Protein AF-A0A0F3RNL8-F1 (afdb_monomer_lite)

pLDDT: mean 74.41, std 14.74, range [34.47, 93.75]

Structure (mmCIF, N/CA/C/O backbone):
data_AF-A0A0F3RNL8-F1
#
_entry.id   AF-A0A0F3RNL8-F1
#
loop_
_atom_site.group_PDB
_atom_site.id
_atom_site.type_symbol
_atom_site.label_atom_id
_atom_site.label_a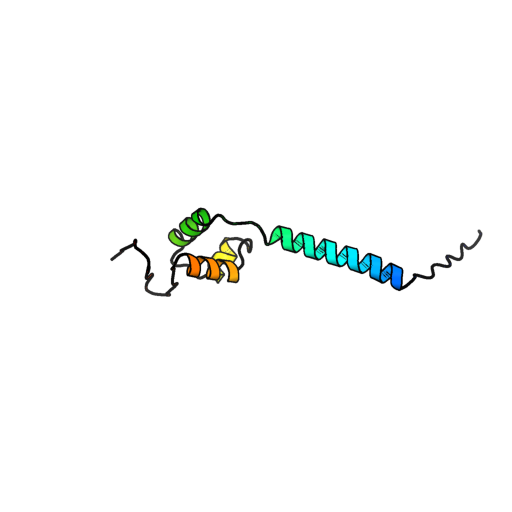lt_id
_atom_site.label_comp_id
_atom_site.label_asym_id
_atom_site.label_entity_id
_atom_site.label_seq_id
_atom_site.pdbx_PDB_ins_code
_atom_site.Cartn_x
_atom_site.Cartn_y
_atom_site.Cartn_z
_atom_site.occupancy
_atom_site.B_iso_or_equiv
_atom_site.auth_seq_id
_atom_site.auth_comp_id
_atom_site.auth_asym_id
_atom_site.auth_atom_id
_atom_site.pdbx_PDB_model_num
ATOM 1 N N . MET A 1 1 ? 41.354 -4.910 -46.308 1.00 55.50 1 MET A N 1
ATOM 2 C CA . MET A 1 1 ? 40.265 -5.063 -45.320 1.00 55.50 1 MET A CA 1
ATOM 3 C C . MET A 1 1 ? 39.049 -4.332 -45.877 1.00 55.50 1 MET A C 1
ATOM 5 O O . MET A 1 1 ? 39.166 -3.131 -46.072 1.00 55.50 1 MET A O 1
ATOM 9 N N . PRO A 1 2 ? 37.969 -5.019 -46.285 1.00 64.62 2 PRO A N 1
ATOM 10 C CA . PRO A 1 2 ? 36.831 -4.353 -46.915 1.00 64.62 2 PRO A CA 1
ATOM 11 C C . PRO A 1 2 ? 35.989 -3.605 -45.871 1.00 64.62 2 PRO A C 1
ATOM 13 O O . PRO A 1 2 ? 35.587 -4.179 -44.861 1.00 64.62 2 PRO A O 1
ATOM 16 N N . GLU A 1 3 ? 35.729 -2.320 -46.116 1.00 64.62 3 GLU A N 1
ATOM 17 C CA . GLU A 1 3 ? 34.849 -1.496 -45.286 1.00 64.62 3 GLU A CA 1
ATOM 18 C C . GLU A 1 3 ? 33.386 -1.909 -45.494 1.00 64.62 3 GLU A C 1
ATOM 20 O O . GLU A 1 3 ? 32.805 -1.715 -46.564 1.00 64.62 3 GLU A O 1
ATOM 25 N N . ILE A 1 4 ? 32.765 -2.476 -44.460 1.00 70.19 4 ILE A N 1
ATOM 26 C CA . ILE A 1 4 ? 31.332 -2.776 -44.458 1.00 70.19 4 ILE A CA 1
ATOM 27 C C . ILE A 1 4 ? 30.582 -1.458 -44.224 1.00 70.19 4 ILE A C 1
ATOM 29 O O . ILE A 1 4 ? 30.437 -1.004 -43.089 1.00 70.19 4 ILE A O 1
ATOM 33 N N . LYS A 1 5 ? 30.082 -0.825 -45.293 1.00 62.59 5 LYS A N 1
ATOM 34 C CA . LYS A 1 5 ? 29.137 0.298 -45.174 1.00 62.59 5 LYS A CA 1
ATOM 35 C C . LYS A 1 5 ? 27.772 -0.227 -44.730 1.00 62.59 5 LYS A C 1
ATOM 37 O O . LYS A 1 5 ? 26.977 -0.715 -45.532 1.00 62.59 5 LYS A O 1
ATOM 42 N N . LEU A 1 6 ? 27.505 -0.126 -43.432 1.00 64.81 6 LEU A N 1
ATOM 43 C CA . LEU A 1 6 ? 26.230 -0.496 -42.827 1.00 64.81 6 LEU A CA 1
ATOM 44 C C . LEU A 1 6 ? 25.165 0.559 -43.177 1.00 64.81 6 LEU A C 1
ATOM 46 O O . LEU A 1 6 ? 25.013 1.563 -42.487 1.00 64.81 6 LEU A O 1
ATOM 50 N N . ASN A 1 7 ? 24.414 0.342 -44.258 1.00 63.47 7 ASN A N 1
ATOM 51 C CA . ASN A 1 7 ? 23.281 1.193 -44.649 1.00 63.47 7 ASN A CA 1
ATOM 52 C C . ASN A 1 7 ? 22.055 0.945 -43.747 1.00 63.47 7 ASN A C 1
ATOM 54 O O . ASN A 1 7 ? 20.987 0.548 -44.217 1.00 63.47 7 ASN A O 1
ATOM 58 N N . LEU A 1 8 ? 22.191 1.156 -42.436 1.00 65.56 8 LEU A N 1
ATOM 59 C CA . LEU A 1 8 ? 21.063 1.101 -41.511 1.00 65.56 8 LEU A CA 1
ATOM 60 C C . LEU A 1 8 ? 20.250 2.396 -41.653 1.00 65.56 8 LEU A C 1
ATOM 62 O O . LEU A 1 8 ? 20.579 3.419 -41.061 1.00 65.56 8 LEU A O 1
ATOM 66 N N . LYS A 1 9 ? 19.174 2.369 -42.445 1.00 70.31 9 LYS A N 1
ATOM 67 C CA . LYS A 1 9 ? 18.126 3.399 -42.381 1.00 70.31 9 LYS A CA 1
ATOM 68 C C . LYS A 1 9 ? 17.054 2.920 -41.400 1.00 70.31 9 LYS A C 1
ATOM 70 O O . LYS A 1 9 ? 16.226 2.093 -41.789 1.00 70.31 9 LYS A O 1
ATOM 75 N N . PRO A 1 10 ? 17.063 3.359 -40.127 1.00 68.38 10 PRO A N 1
ATOM 76 C CA . PRO A 1 10 ? 16.005 2.988 -39.201 1.00 68.38 10 PRO A CA 1
ATOM 77 C C . PRO A 1 10 ? 14.671 3.513 -39.738 1.00 68.38 10 PRO A C 1
ATOM 79 O O . PRO A 1 10 ? 14.500 4.709 -39.963 1.00 68.38 10 PRO A O 1
ATOM 82 N N . ASN A 1 11 ? 13.719 2.609 -39.972 1.00 82.44 11 ASN A N 1
ATOM 83 C CA . ASN A 1 11 ? 12.359 3.008 -40.303 1.00 82.44 11 ASN A CA 1
ATOM 84 C C . ASN A 1 11 ? 11.714 3.544 -39.021 1.00 82.44 11 ASN A C 1
ATOM 86 O O . ASN A 1 11 ? 11.494 2.790 -38.072 1.00 82.44 11 ASN A O 1
ATOM 90 N N . LEU A 1 12 ? 11.423 4.842 -39.010 1.00 83.56 12 LEU A N 1
ATOM 91 C CA . LEU A 1 12 ? 10.845 5.542 -37.870 1.00 83.56 12 LEU A CA 1
ATOM 92 C C . LEU A 1 12 ? 9.554 4.866 -37.368 1.00 83.56 12 LEU A C 1
ATOM 94 O O . LEU A 1 12 ? 9.357 4.740 -36.163 1.00 83.56 12 LEU A O 1
ATOM 98 N N . LEU A 1 13 ? 8.730 4.324 -38.271 1.00 83.00 13 LEU A N 1
ATOM 99 C CA . LEU A 1 13 ? 7.521 3.577 -37.917 1.00 83.00 13 LEU A CA 1
ATOM 100 C C . LEU A 1 13 ? 7.844 2.272 -37.174 1.00 83.00 13 LEU A C 1
ATOM 102 O O . LEU A 1 13 ? 7.189 1.940 -36.187 1.00 83.00 13 LEU A O 1
ATOM 106 N N . ARG A 1 14 ? 8.892 1.549 -37.601 1.00 85.69 14 ARG A N 1
ATOM 107 C CA . ARG A 1 14 ? 9.368 0.357 -36.875 1.00 85.69 14 ARG A CA 1
ATOM 108 C C . ARG A 1 14 ? 9.909 0.735 -35.501 1.00 85.69 14 ARG A C 1
ATOM 110 O O . ARG A 1 14 ? 9.630 0.027 -34.541 1.00 85.69 14 ARG A O 1
ATOM 117 N N . LEU A 1 15 ? 10.637 1.847 -35.395 1.00 86.94 15 LEU A N 1
ATOM 118 C CA . LEU A 1 15 ? 11.157 2.341 -34.120 1.00 86.94 15 LEU A CA 1
ATOM 119 C C . LEU A 1 15 ? 10.023 2.660 -33.133 1.00 86.94 15 LEU A C 1
ATOM 121 O O . LEU A 1 15 ? 10.077 2.211 -31.990 1.00 86.94 15 LEU A O 1
ATOM 125 N N . PHE A 1 16 ? 8.969 3.347 -33.583 1.00 91.06 16 PHE A N 1
ATOM 126 C CA . PHE A 1 16 ? 7.772 3.584 -32.770 1.00 91.06 16 PHE A CA 1
ATOM 127 C C . PHE A 1 16 ? 7.076 2.283 -32.362 1.00 91.06 16 PHE A C 1
ATOM 129 O O . PHE A 1 16 ? 6.671 2.147 -31.208 1.00 91.06 16 PHE A O 1
ATOM 136 N N . GLY A 1 17 ? 7.003 1.303 -33.266 1.00 90.44 17 GLY A N 1
ATOM 137 C CA . GLY A 1 17 ? 6.508 -0.037 -32.953 1.00 90.44 17 GLY A CA 1
ATOM 138 C C . GLY A 1 17 ? 7.279 -0.679 -31.797 1.00 90.44 17 GLY A C 1
ATOM 139 O O . GLY A 1 17 ? 6.676 -1.052 -30.791 1.00 90.44 17 GLY A O 1
ATOM 140 N N . TYR A 1 18 ? 8.611 -0.731 -31.879 1.00 91.81 18 TYR A N 1
ATOM 141 C CA . TYR A 1 18 ? 9.443 -1.295 -30.810 1.00 91.81 18 TYR A CA 1
ATOM 142 C C . TYR A 1 18 ? 9.315 -0.519 -29.491 1.00 91.81 18 TYR A C 1
ATOM 144 O O . TYR A 1 18 ? 9.135 -1.130 -28.437 1.00 91.81 18 TYR A O 1
ATOM 152 N N . LEU A 1 19 ? 9.337 0.816 -29.542 1.00 93.69 19 LEU A N 1
ATOM 153 C CA . LEU A 1 19 ? 9.167 1.669 -28.362 1.00 93.69 19 LEU A CA 1
ATOM 154 C C . LEU A 1 19 ? 7.812 1.444 -27.684 1.00 93.69 19 LEU A C 1
ATOM 156 O O . LEU A 1 19 ? 7.754 1.349 -26.460 1.00 93.69 19 LEU A O 1
ATOM 160 N N . SER A 1 20 ? 6.735 1.298 -28.458 1.00 91.56 20 SER A N 1
ATOM 161 C CA . SER A 1 20 ? 5.396 1.070 -27.908 1.00 91.56 20 SER A CA 1
ATOM 162 C C . SER A 1 20 ? 5.308 -0.237 -27.117 1.00 91.56 20 SER A C 1
ATOM 164 O O . SER A 1 20 ? 4.766 -0.249 -26.013 1.00 91.56 20 SER A O 1
ATOM 166 N N . VAL A 1 21 ? 5.919 -1.314 -27.621 1.00 93.75 21 VAL A N 1
ATOM 167 C CA . VAL A 1 21 ? 5.963 -2.618 -26.944 1.00 93.75 21 VAL A CA 1
ATOM 168 C C . VAL A 1 21 ? 6.786 -2.542 -25.659 1.00 93.75 21 VAL A C 1
ATOM 170 O O . VAL A 1 21 ? 6.376 -3.093 -24.637 1.00 93.75 21 VAL A O 1
ATOM 173 N N . ILE A 1 22 ? 7.916 -1.829 -25.680 1.00 92.75 22 ILE A N 1
ATOM 174 C CA . ILE A 1 22 ? 8.767 -1.628 -24.498 1.00 92.75 22 ILE A CA 1
ATOM 175 C C 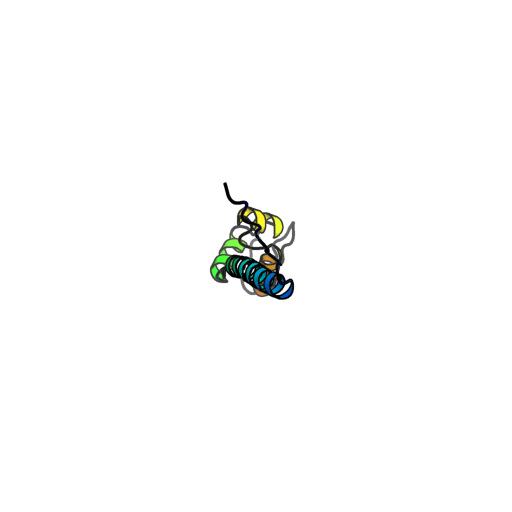. ILE A 1 22 ? 8.011 -0.847 -23.419 1.00 92.75 22 ILE A C 1
ATOM 177 O O . ILE A 1 22 ? 7.952 -1.293 -22.271 1.00 92.75 22 ILE A O 1
ATOM 181 N N . ILE A 1 23 ? 7.386 0.276 -23.783 1.00 93.44 23 ILE A N 1
ATOM 182 C CA . ILE A 1 23 ? 6.604 1.105 -22.855 1.00 93.44 23 ILE A CA 1
ATOM 183 C C . ILE A 1 23 ? 5.426 0.303 -22.292 1.00 93.44 23 ILE A C 1
ATOM 185 O O . ILE A 1 23 ? 5.204 0.303 -21.082 1.00 93.44 23 ILE A O 1
ATOM 189 N N . LEU A 1 24 ? 4.701 -0.429 -23.141 1.00 92.06 24 LEU A N 1
ATOM 190 C CA . LEU A 1 24 ? 3.567 -1.250 -22.719 1.00 92.06 24 LEU A CA 1
ATOM 191 C C . LEU A 1 24 ? 3.996 -2.361 -21.751 1.00 92.06 24 LEU A C 1
ATOM 193 O O . LEU A 1 24 ? 3.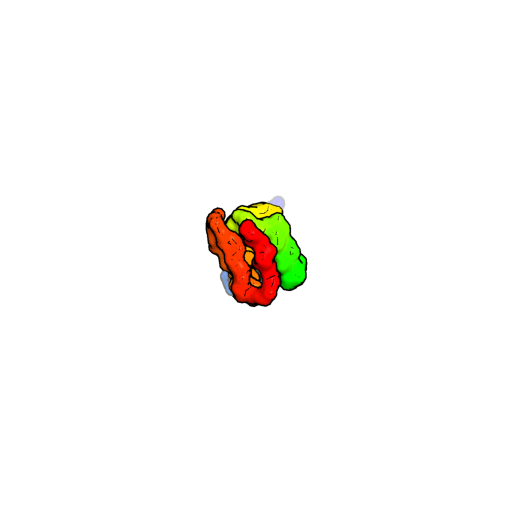354 -2.559 -20.719 1.00 92.06 24 LEU A O 1
ATOM 197 N N . ASN A 1 25 ? 5.090 -3.068 -22.047 1.00 90.50 25 ASN A N 1
ATOM 198 C CA . ASN A 1 25 ? 5.626 -4.106 -21.167 1.00 90.50 25 ASN A CA 1
ATOM 199 C C . ASN A 1 25 ? 6.067 -3.518 -19.817 1.00 90.50 25 ASN A C 1
ATOM 201 O O . ASN A 1 25 ? 5.696 -4.042 -18.766 1.00 90.50 25 ASN A O 1
ATOM 205 N N . TYR A 1 26 ? 6.773 -2.385 -19.838 1.00 88.12 26 TYR A N 1
ATOM 206 C CA . TYR A 1 26 ? 7.182 -1.673 -18.631 1.00 88.12 26 TYR A CA 1
ATOM 207 C C . TYR A 1 26 ? 5.968 -1.292 -17.773 1.00 88.12 26 TYR A C 1
ATOM 209 O O . TYR A 1 26 ? 5.871 -1.713 -16.622 1.00 88.12 26 TYR A O 1
ATOM 217 N N . VAL A 1 27 ? 4.972 -0.604 -18.340 1.00 85.75 27 VAL A N 1
ATOM 218 C CA . VAL A 1 27 ? 3.742 -0.222 -17.618 1.00 85.75 27 VAL A CA 1
ATOM 219 C C . VAL A 1 27 ? 3.006 -1.447 -17.060 1.00 85.75 27 VAL A C 1
ATOM 221 O O . VAL A 1 27 ? 2.519 -1.416 -15.926 1.00 85.75 27 VAL A O 1
ATOM 224 N N . ASN A 1 28 ? 2.959 -2.554 -17.802 1.00 83.25 28 ASN A N 1
ATOM 225 C CA . ASN A 1 28 ? 2.329 -3.791 -17.339 1.00 83.25 28 ASN A CA 1
ATOM 226 C C . ASN A 1 28 ? 3.051 -4.418 -16.135 1.00 83.25 28 ASN A C 1
ATOM 228 O O . ASN A 1 28 ? 2.382 -4.936 -15.238 1.00 83.25 28 ASN A O 1
ATOM 232 N N . GLN A 1 29 ? 4.382 -4.339 -16.061 1.00 76.44 29 GLN A N 1
ATOM 233 C CA . GLN A 1 29 ? 5.135 -4.783 -14.881 1.00 76.44 29 GLN A CA 1
ATOM 234 C C . GLN A 1 29 ? 4.808 -3.932 -13.645 1.00 76.44 29 GLN A C 1
ATOM 236 O O . GLN A 1 29 ? 4.589 -4.479 -12.561 1.00 76.44 29 GLN A O 1
ATOM 241 N N . PHE A 1 30 ? 4.668 -2.613 -13.808 1.00 69.44 30 PHE A N 1
ATOM 242 C CA . PHE A 1 30 ? 4.247 -1.723 -12.718 1.00 69.44 30 PHE A CA 1
ATOM 243 C C . PHE A 1 30 ? 2.828 -2.030 -12.226 1.00 69.44 30 PHE A C 1
ATOM 245 O O . PHE A 1 30 ? 2.608 -2.104 -11.016 1.00 69.44 30 PHE A O 1
ATOM 252 N N . ARG A 1 31 ? 1.877 -2.276 -13.140 1.00 64.12 31 ARG A N 1
ATOM 253 C CA . ARG A 1 31 ? 0.491 -2.633 -12.775 1.00 64.12 31 ARG A CA 1
ATOM 254 C C . ARG A 1 31 ? 0.411 -3.958 -12.019 1.00 64.12 31 ARG A C 1
ATOM 256 O O . ARG A 1 31 ? -0.366 -4.066 -11.075 1.00 64.12 31 ARG A O 1
ATOM 263 N N . LYS A 1 32 ? 1.211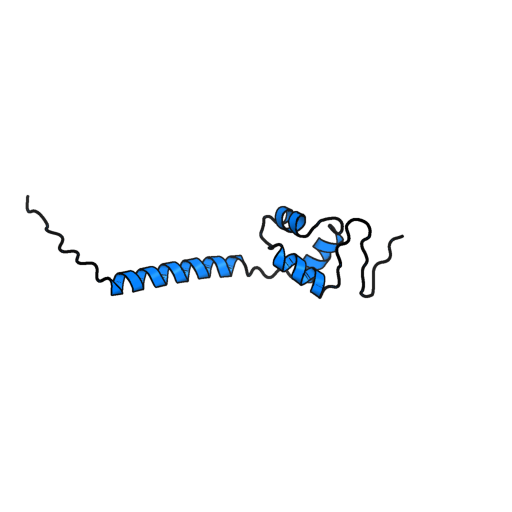 -4.960 -12.402 1.00 66.12 32 LYS A N 1
ATOM 264 C CA . LYS A 1 32 ? 1.274 -6.244 -11.678 1.00 66.12 32 LYS A CA 1
ATOM 265 C C . LYS A 1 32 ? 1.760 -6.052 -10.240 1.00 66.12 32 LYS A C 1
ATOM 267 O O . LYS A 1 32 ? 1.166 -6.618 -9.331 1.00 66.12 32 LYS A O 1
ATOM 272 N N . LYS A 1 33 ? 2.761 -5.192 -10.026 1.00 61.25 33 LYS A N 1
ATOM 273 C CA . LYS A 1 33 ? 3.308 -4.887 -8.695 1.00 61.25 33 LYS A CA 1
ATOM 274 C C . LYS A 1 33 ? 2.350 -4.084 -7.803 1.00 61.25 33 LYS A C 1
ATOM 276 O O . LYS A 1 33 ? 2.336 -4.281 -6.598 1.00 61.25 33 LYS A O 1
ATOM 281 N N . SER A 1 34 ? 1.526 -3.198 -8.367 1.00 58.25 34 SER A N 1
ATOM 282 C CA . SER A 1 34 ? 0.559 -2.398 -7.590 1.00 58.25 34 SER A CA 1
ATOM 283 C C . SER A 1 34 ? -0.749 -3.130 -7.253 1.00 58.25 34 SER A C 1
ATOM 285 O O . SER A 1 34 ? -1.546 -2.627 -6.456 1.00 58.25 34 SER A O 1
ATOM 287 N N . ASN A 1 35 ? -0.984 -4.286 -7.883 1.00 57.97 35 ASN A N 1
ATOM 288 C CA . ASN A 1 35 ? -2.213 -5.073 -7.773 1.00 57.97 35 ASN A CA 1
ATOM 289 C C . ASN A 1 35 ? -2.120 -6.231 -6.773 1.00 57.97 35 ASN A C 1
ATOM 291 O O . ASN A 1 35 ? -3.009 -7.084 -6.776 1.00 57.97 35 ASN A O 1
ATOM 295 N N . GLU A 1 36 ? -1.113 -6.258 -5.894 1.00 64.94 36 GLU A N 1
ATOM 296 C CA . GLU A 1 36 ? -1.197 -7.105 -4.704 1.00 64.94 36 GLU A CA 1
ATOM 297 C C . GLU A 1 36 ? -2.493 -6.740 -3.959 1.00 64.94 36 GLU A C 1
ATOM 299 O O . GLU A 1 36 ? -2.726 -5.601 -3.522 1.00 64.94 36 GLU A O 1
ATOM 304 N N . LYS A 1 37 ? -3.427 -7.695 -3.969 1.00 67.69 37 LYS A N 1
ATOM 305 C CA . LYS A 1 37 ? -4.691 -7.610 -3.252 1.00 67.69 37 LYS A CA 1
ATOM 306 C C . LYS A 1 37 ? -4.366 -7.979 -1.815 1.00 67.69 37 LYS A C 1
ATOM 308 O O . LYS A 1 37 ? -4.207 -9.152 -1.516 1.00 67.69 37 LYS A O 1
ATOM 313 N N . ILE A 1 38 ? -4.242 -6.972 -0.962 1.00 72.44 38 ILE A N 1
ATOM 314 C CA . ILE A 1 38 ? -4.314 -7.196 0.479 1.00 72.44 38 ILE A CA 1
ATOM 315 C C . ILE A 1 38 ? -5.745 -7.627 0.787 1.00 72.44 38 ILE A C 1
ATOM 317 O O . ILE A 1 38 ? -6.695 -6.990 0.306 1.00 72.44 38 ILE A O 1
ATOM 321 N N . ASP A 1 39 ? -5.882 -8.721 1.530 1.00 80.88 39 ASP A N 1
ATOM 322 C CA . ASP A 1 39 ? -7.186 -9.168 1.998 1.00 80.88 39 ASP A CA 1
ATOM 323 C C . ASP A 1 39 ? -7.755 -8.145 2.989 1.00 80.88 39 ASP A C 1
ATOM 325 O O . ASP A 1 39 ? -7.030 -7.536 3.779 1.00 80.88 39 ASP A O 1
ATOM 329 N N . LEU A 1 40 ? -9.068 -7.926 2.947 1.00 78.94 40 LEU A N 1
ATOM 330 C CA . LEU A 1 40 ? -9.722 -6.930 3.802 1.00 78.94 40 LEU A CA 1
ATOM 331 C C . LEU A 1 40 ? -9.512 -7.241 5.290 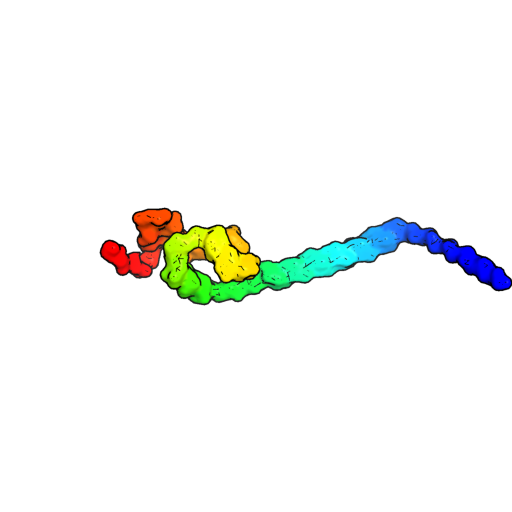1.00 78.94 40 LEU A C 1
ATOM 333 O O . LEU A 1 40 ? -9.315 -6.309 6.063 1.00 78.94 40 LEU A O 1
ATOM 337 N N . LYS A 1 41 ? -9.484 -8.528 5.662 1.00 83.44 41 LYS A N 1
ATOM 338 C CA . LYS A 1 41 ? -9.219 -8.978 7.037 1.00 83.44 41 LYS A CA 1
ATOM 339 C C . LYS A 1 41 ? -7.798 -8.663 7.496 1.00 83.44 41 LYS A C 1
ATOM 341 O O . LYS A 1 41 ? -7.612 -8.140 8.587 1.00 83.44 41 LYS A O 1
ATOM 346 N N . GLU A 1 42 ? -6.807 -8.931 6.648 1.00 83.94 42 GLU A N 1
ATOM 347 C CA . GLU A 1 42 ? -5.401 -8.622 6.936 1.00 83.94 42 GLU A CA 1
ATOM 348 C C . GLU A 1 42 ? -5.204 -7.110 7.130 1.00 83.94 42 GLU A C 1
ATOM 350 O O . GLU A 1 42 ? -4.502 -6.662 8.038 1.00 83.94 42 GLU A O 1
ATOM 355 N N . PHE A 1 43 ? -5.882 -6.299 6.310 1.00 84.31 43 PHE A N 1
ATOM 356 C CA . PHE A 1 43 ? -5.868 -4.849 6.478 1.00 84.31 43 PHE A CA 1
ATOM 357 C C . PHE A 1 43 ? -6.584 -4.395 7.759 1.00 84.31 43 PHE A C 1
ATOM 359 O O . PHE A 1 43 ? -6.105 -3.478 8.424 1.00 84.31 43 PHE A O 1
ATOM 366 N N . GLU A 1 44 ? -7.717 -5.003 8.110 1.00 84.12 44 GLU A N 1
ATOM 367 C CA . GLU A 1 44 ? -8.457 -4.702 9.340 1.00 84.12 44 GLU A CA 1
ATOM 368 C C . GLU A 1 44 ? -7.600 -4.968 10.587 1.00 84.12 44 GLU A C 1
ATOM 370 O O . GLU A 1 44 ? -7.442 -4.077 11.424 1.00 84.12 44 GLU A O 1
ATOM 375 N N . GLU A 1 45 ? -6.942 -6.126 10.655 1.00 85.75 45 GLU A N 1
ATOM 376 C CA . GLU A 1 45 ? -6.012 -6.479 11.735 1.00 85.75 45 GLU A CA 1
ATOM 377 C C . GLU A 1 45 ? -4.820 -5.508 11.809 1.00 85.75 45 GLU A C 1
ATOM 379 O O . GLU A 1 45 ? -4.460 -5.026 12.888 1.00 85.75 45 GLU A O 1
ATOM 384 N N . LEU A 1 46 ? -4.248 -5.129 10.659 1.00 84.31 46 LEU A N 1
ATOM 385 C CA . LEU A 1 46 ? -3.179 -4.130 10.590 1.00 84.31 46 LEU A CA 1
ATOM 386 C C . LEU A 1 46 ? -3.622 -2.774 11.164 1.00 84.31 46 LEU A C 1
ATOM 388 O O . LEU A 1 46 ? -2.844 -2.133 11.877 1.00 84.31 46 LEU A O 1
ATOM 392 N N . ILE A 1 47 ? -4.839 -2.326 10.842 1.00 82.50 47 ILE A N 1
ATOM 393 C CA . ILE A 1 47 ? -5.389 -1.052 11.321 1.00 82.50 47 ILE A CA 1
ATOM 394 C C . ILE A 1 47 ? -5.677 -1.094 12.821 1.00 82.50 47 ILE A C 1
ATOM 396 O O . ILE A 1 47 ? -5.392 -0.106 13.496 1.00 82.50 47 ILE A O 1
ATOM 400 N N . ILE A 1 48 ? -6.182 -2.210 13.351 1.00 82.19 48 ILE A N 1
ATOM 401 C CA . ILE A 1 48 ? -6.416 -2.391 14.792 1.00 82.19 48 ILE A CA 1
ATOM 402 C C . ILE A 1 48 ? -5.090 -2.320 15.564 1.00 82.19 48 ILE A C 1
ATOM 404 O O . ILE A 1 48 ? -4.974 -1.577 16.544 1.00 82.19 48 ILE A O 1
ATOM 408 N N . ASN A 1 49 ? -4.061 -3.017 15.076 1.00 84.69 49 ASN A N 1
ATOM 409 C CA . ASN A 1 49 ? -2.736 -3.059 15.703 1.00 84.69 49 ASN A CA 1
ATOM 410 C C . ASN A 1 49 ? -1.967 -1.726 15.616 1.00 84.69 49 ASN A C 1
ATOM 412 O O . ASN A 1 49 ? -1.032 -1.506 16.380 1.00 84.69 49 ASN A O 1
ATOM 416 N N . HIS A 1 50 ? -2.352 -0.832 14.701 1.00 82.25 50 HIS A N 1
ATOM 417 C CA . HIS A 1 50 ? -1.665 0.434 14.424 1.00 82.25 50 HIS A CA 1
ATOM 418 C C . HIS A 1 50 ? -2.635 1.617 14.307 1.00 82.25 50 HIS A C 1
ATOM 420 O O . HIS A 1 50 ? -2.541 2.454 13.399 1.00 82.25 50 HIS A O 1
ATOM 426 N N . HIS A 1 51 ? -3.615 1.655 15.202 1.00 76.38 51 HIS A N 1
ATOM 427 C CA . HIS A 1 51 ? -4.701 2.633 15.201 1.00 76.38 51 HIS A CA 1
ATOM 428 C C . HIS A 1 51 ? -4.202 4.079 15.410 1.00 76.38 51 HIS A C 1
ATOM 430 O O . HIS A 1 51 ? -4.791 5.038 14.911 1.00 76.38 51 HIS A O 1
ATOM 436 N N . ASP A 1 52 ? -3.063 4.254 16.067 1.00 78.12 52 ASP A N 1
ATOM 437 C CA . ASP A 1 52 ? -2.385 5.528 16.319 1.00 78.12 52 ASP A CA 1
ATOM 438 C C . ASP A 1 52 ? -1.647 6.099 15.090 1.00 78.12 52 ASP A C 1
ATOM 440 O O . ASP A 1 52 ? -1.406 7.310 15.005 1.00 78.12 52 ASP A O 1
ATOM 444 N N . LYS A 1 53 ? -1.332 5.259 14.094 1.00 83.81 53 LYS A N 1
ATOM 445 C CA . LYS A 1 53 ? -0.517 5.648 12.935 1.00 83.81 53 LYS A CA 1
ATOM 446 C C . LYS A 1 53 ? -1.330 6.321 11.829 1.00 83.81 53 LYS A C 1
ATOM 448 O O . LYS A 1 53 ? -2.402 5.875 11.398 1.00 83.81 53 LYS A O 1
ATOM 453 N N . THR A 1 54 ? -0.774 7.381 11.255 1.00 85.31 54 THR A N 1
ATOM 454 C CA . THR A 1 54 ? -1.301 8.013 10.041 1.00 85.31 54 THR A CA 1
ATOM 455 C C . THR A 1 54 ? -1.156 7.089 8.826 1.00 85.31 54 THR A C 1
ATOM 457 O O . THR A 1 54 ? -0.320 6.189 8.777 1.00 85.31 54 THR A O 1
ATOM 460 N N . ALA A 1 55 ? -1.926 7.343 7.761 1.00 83.38 55 ALA A N 1
ATOM 461 C CA . ALA A 1 55 ? -1.805 6.563 6.522 1.00 83.38 55 ALA A CA 1
ATOM 462 C C . ALA A 1 55 ? -0.420 6.697 5.857 1.00 83.38 55 ALA A C 1
ATOM 464 O O . ALA A 1 55 ? -0.008 5.817 5.107 1.00 83.38 55 ALA A O 1
ATOM 465 N N . LYS A 1 56 ? 0.294 7.805 6.110 1.00 87.12 56 LYS A N 1
ATOM 466 C CA . LYS A 1 56 ? 1.661 8.010 5.615 1.00 87.12 56 LYS A CA 1
ATOM 467 C C . LYS A 1 56 ? 2.639 7.106 6.366 1.00 87.12 56 LYS A C 1
ATOM 469 O O . LYS A 1 56 ? 3.434 6.432 5.726 1.00 87.12 56 LYS A O 1
ATOM 474 N N . GLU A 1 57 ? 2.545 7.062 7.691 1.00 87.88 57 GLU A N 1
ATOM 475 C CA . GLU A 1 57 ? 3.387 6.201 8.530 1.00 87.88 57 GLU A CA 1
ATOM 476 C C . GLU A 1 57 ? 3.143 4.723 8.230 1.00 87.88 57 GLU A C 1
ATOM 478 O O . GLU A 1 57 ? 4.100 3.986 8.023 1.00 87.88 57 GLU A O 1
ATOM 483 N N . LEU A 1 58 ? 1.880 4.313 8.077 1.00 85.75 58 LEU A N 1
ATOM 484 C CA . LEU A 1 58 ? 1.536 2.951 7.656 1.00 85.75 58 LEU A CA 1
ATOM 485 C C . LEU A 1 58 ? 2.112 2.593 6.281 1.00 85.75 58 LEU A C 1
ATOM 487 O O . LEU A 1 58 ? 2.659 1.509 6.112 1.00 85.75 58 LEU A O 1
ATOM 491 N N . SER A 1 59 ? 2.042 3.508 5.308 1.00 85.69 59 SER A N 1
ATOM 492 C CA . SER A 1 59 ? 2.643 3.308 3.980 1.00 85.69 59 SER A CA 1
ATOM 493 C C . SER A 1 59 ? 4.159 3.094 4.066 1.00 85.69 59 SER A C 1
ATOM 495 O O . SER A 1 59 ? 4.703 2.294 3.307 1.00 85.69 59 SER A O 1
ATOM 497 N N . ILE A 1 60 ? 4.835 3.792 4.986 1.00 86.69 60 ILE A N 1
ATOM 498 C CA . ILE A 1 60 ? 6.276 3.647 5.226 1.00 86.69 60 ILE A CA 1
ATOM 499 C C . ILE A 1 60 ? 6.569 2.310 5.920 1.00 86.69 60 ILE A C 1
ATOM 501 O O . ILE A 1 60 ? 7.444 1.580 5.462 1.00 86.69 60 ILE A O 1
ATOM 505 N N . THR A 1 61 ? 5.816 1.949 6.968 1.00 85.00 61 THR A N 1
ATOM 506 C CA . THR A 1 61 ? 5.962 0.660 7.677 1.00 85.00 61 THR A CA 1
ATOM 507 C C . THR A 1 61 ? 5.747 -0.533 6.743 1.00 85.00 61 THR A C 1
ATOM 509 O O . THR A 1 61 ? 6.475 -1.514 6.820 1.00 85.00 61 THR A O 1
ATOM 512 N N . LEU A 1 62 ? 4.805 -0.430 5.804 1.00 78.88 62 LEU A N 1
ATOM 513 C CA . LEU A 1 62 ? 4.541 -1.457 4.792 1.00 78.88 62 LEU A CA 1
ATOM 514 C C . LEU A 1 62 ? 5.535 -1.434 3.614 1.00 78.88 62 LEU A C 1
ATOM 516 O O . LEU A 1 62 ? 5.316 -2.124 2.618 1.00 78.88 62 LEU A O 1
ATOM 520 N N . GLY A 1 63 ? 6.600 -0.627 3.667 1.00 78.31 63 GLY A N 1
ATOM 521 C CA . GLY A 1 63 ? 7.623 -0.567 2.620 1.00 78.31 63 GLY A CA 1
ATOM 522 C C . GLY A 1 63 ? 7.084 -0.120 1.258 1.00 78.31 63 GLY A C 1
ATOM 523 O O . GLY A 1 63 ? 7.521 -0.622 0.225 1.00 78.31 63 GLY A O 1
ATOM 524 N N . ASN A 1 64 ? 6.094 0.779 1.241 1.00 73.81 64 ASN A N 1
ATOM 525 C CA . ASN A 1 64 ? 5.384 1.234 0.039 1.00 73.81 64 ASN A CA 1
ATOM 526 C C . ASN A 1 64 ? 4.662 0.127 -0.755 1.00 73.81 64 ASN A C 1
ATOM 528 O O . ASN A 1 64 ? 4.227 0.383 -1.880 1.00 73.81 64 ASN A O 1
ATOM 532 N N . ARG A 1 65 ? 4.478 -1.073 -0.182 1.00 76.00 65 ARG A N 1
ATOM 533 C CA . ARG A 1 65 ? 3.627 -2.128 -0.770 1.00 76.00 65 ARG A CA 1
ATOM 534 C C . ARG A 1 65 ? 2.183 -1.657 -0.901 1.00 76.00 65 ARG A C 1
ATOM 536 O O . ARG A 1 65 ? 1.527 -1.892 -1.911 1.00 76.00 65 ARG A O 1
ATOM 543 N N . LEU A 1 66 ? 1.714 -0.913 0.101 1.00 78.94 66 LEU A N 1
ATOM 544 C CA . LEU A 1 66 ? 0.402 -0.291 0.092 1.00 78.94 66 LEU A CA 1
ATOM 545 C C . LEU A 1 66 ? 0.534 1.228 0.041 1.00 78.94 66 LEU A C 1
ATOM 547 O O . LEU A 1 66 ? 1.023 1.861 0.974 1.00 78.94 66 LEU A O 1
ATOM 551 N N . GLN A 1 67 ? 0.068 1.821 -1.056 1.00 82.81 67 GLN A N 1
ATOM 552 C CA . GLN A 1 67 ? 0.057 3.271 -1.205 1.00 82.81 67 GLN A CA 1
ATOM 553 C C . GLN A 1 67 ? -0.906 3.925 -0.207 1.00 82.81 67 GLN A C 1
ATOM 555 O O . GLN A 1 67 ? -2.000 3.422 0.060 1.00 82.81 67 GLN A O 1
ATOM 560 N N . ARG A 1 68 ? -0.546 5.127 0.254 1.00 86.38 68 ARG A N 1
ATOM 561 C CA . ARG A 1 68 ? -1.372 5.977 1.130 1.00 86.38 68 ARG A CA 1
ATOM 562 C C . ARG A 1 68 ? -2.825 6.124 0.655 1.00 86.38 68 ARG A C 1
ATOM 564 O O . ARG A 1 68 ? -3.742 6.141 1.472 1.00 86.38 68 ARG A O 1
ATOM 571 N N . THR A 1 69 ? -3.042 6.236 -0.655 1.00 83.75 69 THR A N 1
ATOM 572 C CA . THR A 1 69 ? -4.377 6.340 -1.270 1.00 83.75 69 THR A CA 1
ATOM 573 C C . THR A 1 69 ? -5.217 5.090 -1.022 1.00 83.75 69 THR A C 1
ATOM 575 O O . THR A 1 69 ? -6.370 5.214 -0.610 1.00 83.75 69 THR A O 1
ATOM 578 N N . ARG A 1 70 ? -4.631 3.896 -1.181 1.00 84.88 70 ARG A N 1
ATOM 579 C CA . ARG A 1 70 ? -5.294 2.616 -0.895 1.00 84.88 70 ARG A CA 1
ATOM 580 C C . ARG A 1 70 ? -5.591 2.460 0.595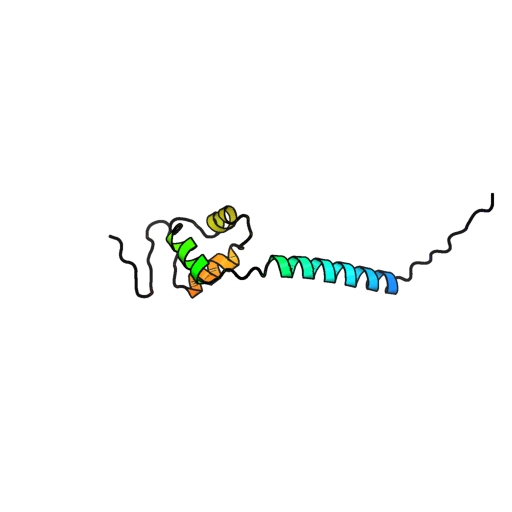 1.00 84.88 70 ARG A C 1
ATOM 582 O O . ARG A 1 70 ? -6.702 2.078 0.937 1.00 84.88 70 ARG A O 1
ATOM 589 N N . ILE A 1 71 ? -4.666 2.848 1.476 1.00 86.31 71 ILE A N 1
ATOM 590 C CA . ILE A 1 71 ? -4.891 2.842 2.937 1.00 86.31 71 ILE A CA 1
ATOM 591 C C . ILE A 1 71 ? -6.106 3.703 3.302 1.00 86.31 71 ILE A C 1
ATOM 593 O O . ILE A 1 71 ? -6.981 3.272 4.050 1.00 86.31 71 ILE A O 1
ATOM 597 N N . ASN A 1 72 ? -6.191 4.915 2.750 1.00 85.69 72 ASN A N 1
ATOM 598 C CA . ASN A 1 72 ? -7.326 5.806 2.994 1.00 85.69 72 ASN A CA 1
ATOM 599 C C . ASN A 1 72 ? -8.639 5.258 2.422 1.00 85.69 72 ASN A C 1
ATOM 601 O O . ASN A 1 72 ? -9.687 5.413 3.045 1.00 85.69 72 ASN A O 1
ATOM 605 N N . TYR A 1 73 ? -8.587 4.626 1.249 1.00 85.81 73 TYR A N 1
ATOM 606 C CA . TYR A 1 73 ? -9.742 3.973 0.639 1.00 85.81 73 TYR A CA 1
ATOM 607 C C . TYR A 1 73 ? -10.292 2.851 1.530 1.00 85.81 73 TYR A C 1
ATOM 609 O O . TYR A 1 73 ? -11.477 2.863 1.860 1.00 85.81 73 TYR A O 1
ATOM 617 N N . TYR A 1 74 ? -9.431 1.944 2.000 1.00 83.44 74 TYR A N 1
ATOM 618 C CA . TYR A 1 74 ? -9.845 0.850 2.879 1.00 83.44 74 TYR A CA 1
ATOM 619 C C . TYR A 1 74 ? -10.330 1.333 4.248 1.00 83.44 74 TYR A C 1
ATOM 621 O O . TYR A 1 74 ? -11.330 0.829 4.746 1.00 83.44 74 TYR A O 1
ATOM 629 N N . ARG A 1 75 ? -9.704 2.368 4.828 1.00 84.38 75 ARG A N 1
ATOM 630 C CA . ARG A 1 75 ? -10.205 3.005 6.060 1.00 84.38 75 ARG A CA 1
ATOM 631 C C . ARG A 1 75 ? -11.636 3.510 5.907 1.00 84.38 75 ARG A C 1
ATOM 633 O O . ARG A 1 75 ? -12.460 3.240 6.771 1.00 84.38 75 ARG A O 1
ATOM 640 N N . LYS A 1 76 ? -11.948 4.186 4.795 1.00 83.94 76 LYS A N 1
ATOM 641 C CA . LYS A 1 76 ? -13.315 4.648 4.503 1.00 83.94 76 LYS A CA 1
ATOM 642 C C . LYS A 1 76 ? -14.292 3.488 4.313 1.00 83.94 76 LYS A C 1
ATOM 644 O O . LYS A 1 76 ? -15.390 3.553 4.851 1.00 83.94 76 LYS A O 1
ATOM 649 N N . LEU A 1 77 ? -13.895 2.443 3.582 1.00 83.12 77 LEU A N 1
ATOM 650 C CA . LEU A 1 77 ? -14.715 1.239 3.383 1.00 83.12 77 LEU A CA 1
ATOM 651 C C . LEU A 1 77 ? -15.086 0.561 4.706 1.00 83.12 77 LEU A C 1
ATOM 653 O O . LEU A 1 77 ? -16.232 0.162 4.892 1.00 83.12 77 LEU A O 1
ATOM 657 N N . LEU A 1 78 ? -14.117 0.455 5.613 1.00 79.62 78 LEU A N 1
ATOM 658 C CA . LEU A 1 78 ? -14.271 -0.183 6.919 1.00 79.62 78 LEU A CA 1
ATOM 659 C C . LEU A 1 78 ? -14.865 0.750 7.993 1.00 79.62 78 LEU A C 1
ATOM 661 O O . LEU A 1 78 ? -15.115 0.316 9.109 1.00 79.62 78 LEU A O 1
ATOM 665 N N . GLY A 1 79 ? -15.109 2.028 7.682 1.00 78.50 79 GLY A N 1
ATOM 666 C CA . GLY A 1 79 ? -15.671 2.992 8.638 1.00 78.50 79 GLY A CA 1
ATOM 667 C C . GLY A 1 79 ? -14.679 3.526 9.683 1.00 78.50 79 GLY A C 1
ATOM 668 O O . GLY A 1 79 ? -15.098 4.091 10.692 1.00 78.50 79 GLY A O 1
ATOM 669 N N . TYR A 1 80 ? -13.369 3.393 9.454 1.00 73.56 80 TYR A N 1
ATOM 670 C CA . TYR A 1 80 ? -12.337 3.949 10.334 1.00 73.56 80 TYR A CA 1
ATOM 671 C C . TYR A 1 80 ? -12.055 5.419 10.010 1.00 73.56 80 TYR A C 1
ATOM 673 O O . TYR A 1 80 ? -11.579 5.759 8.920 1.00 73.56 80 TYR A O 1
ATOM 681 N N . THR A 1 81 ? -12.243 6.297 10.996 1.00 67.00 81 THR A N 1
ATOM 682 C CA . THR A 1 81 ? -11.787 7.691 10.935 1.00 67.00 81 THR A CA 1
ATOM 683 C C . THR A 1 81 ? -10.544 7.875 11.795 1.00 67.00 81 THR A C 1
ATOM 685 O O . THR A 1 81 ? -10.594 7.725 13.012 1.00 67.00 81 THR A O 1
ATOM 688 N N . TYR A 1 82 ? -9.417 8.221 11.168 1.00 60.41 82 TYR A N 1
ATOM 689 C CA . TYR A 1 82 ? -8.212 8.608 11.901 1.00 60.41 82 TYR A CA 1
ATOM 690 C C . TYR A 1 82 ? -8.418 9.987 12.533 1.00 60.41 82 TYR A C 1
ATOM 692 O O . TYR A 1 82 ? -8.613 10.968 11.811 1.00 60.41 82 TYR A O 1
ATOM 700 N N . LYS A 1 83 ? -8.327 10.084 13.859 1.00 56.88 83 LYS A N 1
ATOM 701 C CA . LYS A 1 83 ? -8.358 11.357 14.581 1.00 56.88 83 LYS A CA 1
ATOM 702 C C . LYS A 1 83 ? -7.236 11.350 15.613 1.00 56.88 83 LYS A C 1
ATOM 704 O O . LYS A 1 83 ? -7.181 10.489 16.483 1.00 56.88 83 LYS A O 1
ATOM 709 N N . LYS A 1 84 ? -6.331 12.324 15.465 1.00 49.94 84 LYS A N 1
ATOM 710 C CA . LYS A 1 84 ? -5.000 12.401 16.097 1.00 49.94 84 LYS A CA 1
ATOM 711 C C . LYS A 1 84 ? -5.017 12.257 17.632 1.00 49.94 84 LYS A C 1
ATOM 713 O O . LYS A 1 84 ? -4.012 11.842 18.184 1.00 49.94 84 LYS A O 1
ATOM 718 N N . ASN A 1 85 ? -6.160 12.525 18.280 1.00 50.50 85 ASN A N 1
ATOM 719 C CA . ASN A 1 85 ? -6.348 12.471 19.736 1.00 50.50 85 ASN A CA 1
ATOM 720 C C . ASN A 1 85 ? -7.656 11.755 20.176 1.00 50.50 85 ASN A C 1
ATOM 722 O O . ASN A 1 85 ? -8.168 12.033 21.254 1.00 50.50 85 ASN A O 1
ATOM 726 N N . SER A 1 86 ? -8.300 10.938 19.335 1.00 48.44 86 SER A N 1
ATOM 727 C CA . SER A 1 86 ? -9.467 10.120 19.747 1.00 48.44 86 SER A CA 1
ATOM 728 C C . SER A 1 86 ? -9.846 9.165 18.627 1.00 48.44 86 SER A C 1
ATOM 730 O O . SER A 1 86 ? -10.443 9.584 17.640 1.00 48.44 86 SER A O 1
ATOM 732 N N . PHE A 1 87 ? -9.510 7.886 18.753 1.00 48.81 87 PHE A N 1
ATOM 733 C CA . PHE A 1 87 ? -9.922 6.885 17.776 1.00 48.81 87 PHE A CA 1
ATOM 734 C C . PHE A 1 87 ? -11.434 6.646 17.923 1.00 48.81 87 PHE A C 1
ATOM 736 O O . PHE A 1 87 ? -11.868 5.968 18.845 1.00 48.81 87 PHE A O 1
ATOM 743 N N . SER A 1 88 ? -12.258 7.255 17.066 1.00 50.41 88 SER A N 1
ATOM 744 C CA . SER A 1 88 ? -13.710 7.037 17.073 1.00 50.41 88 SER A CA 1
ATOM 745 C C . SER A 1 88 ? -14.096 6.057 15.970 1.00 50.41 88 SER A C 1
ATOM 747 O O . SER A 1 88 ? -13.885 6.338 14.788 1.00 50.41 88 SER A O 1
ATOM 749 N N . PHE A 1 89 ? -14.665 4.915 16.356 1.00 49.34 89 PHE A N 1
ATOM 750 C CA . PHE A 1 89 ? -15.182 3.902 15.440 1.00 49.34 89 PHE A CA 1
ATOM 751 C C . PHE A 1 89 ? -16.695 4.085 15.265 1.00 49.34 89 PHE A C 1
ATOM 753 O O . PHE A 1 89 ? -17.442 4.033 16.238 1.00 49.34 89 PHE A O 1
ATOM 760 N N . GLN A 1 90 ? -17.166 4.296 14.032 1.00 52.25 90 GLN A N 1
ATOM 761 C CA . GLN A 1 90 ? -18.598 4.332 13.703 1.00 52.25 90 GLN A CA 1
ATOM 762 C C . GLN A 1 90 ? -18.969 3.141 12.815 1.00 52.25 90 GLN A C 1
ATOM 764 O O . GLN A 1 90 ? -19.344 3.302 11.656 1.00 52.25 90 GLN A O 1
ATOM 769 N N . LYS A 1 91 ? -18.870 1.927 13.371 1.00 44.53 91 LYS A N 1
ATOM 770 C CA . LYS A 1 91 ? -19.715 0.789 12.974 1.00 44.53 91 LYS A CA 1
ATOM 771 C C . LYS A 1 91 ? -19.613 -0.364 13.977 1.00 44.53 91 LYS A C 1
ATOM 773 O O . LYS A 1 91 ? -18.776 -1.242 13.865 1.00 44.53 91 LYS A O 1
ATOM 778 N N . GLY A 1 92 ? -20.514 -0.390 14.952 1.00 48.00 92 GLY A N 1
ATOM 779 C CA . GLY A 1 92 ? -20.878 -1.623 15.656 1.00 48.00 92 GLY A CA 1
ATOM 780 C C . GLY A 1 92 ? -19.991 -2.072 16.817 1.00 48.00 92 GLY A C 1
ATOM 781 O O . GLY A 1 92 ? -20.565 -2.379 17.849 1.00 48.00 92 GLY A O 1
ATOM 782 N N . TYR A 1 93 ? -18.654 -2.094 16.729 1.00 45.94 93 TYR A N 1
ATOM 783 C CA . TYR A 1 93 ? -17.826 -2.603 17.842 1.00 45.94 93 TYR A CA 1
ATOM 784 C C . TYR A 1 93 ? -16.427 -1.969 17.908 1.00 45.94 93 TYR A C 1
ATOM 786 O O . TYR A 1 93 ? -15.555 -2.312 17.120 1.00 45.94 93 TYR A O 1
ATOM 794 N N . CYS A 1 94 ? -16.217 -1.055 18.863 1.00 42.94 94 CYS A N 1
ATOM 795 C CA . CYS A 1 94 ? -15.133 -1.097 19.861 1.00 42.94 94 CYS A CA 1
ATOM 796 C C . CYS A 1 94 ? -15.229 0.149 20.759 1.00 42.94 94 CYS A C 1
ATOM 798 O O . CYS A 1 94 ? -14.975 1.271 20.319 1.00 42.94 94 CYS A O 1
ATOM 800 N N . VAL A 1 95 ? -15.621 -0.080 22.013 1.00 47.38 95 VAL A N 1
ATOM 801 C CA . VAL A 1 95 ? -15.443 0.833 23.145 1.00 47.38 95 VAL A CA 1
ATOM 802 C C . VAL A 1 95 ? -14.033 0.612 23.673 1.00 47.38 95 VAL A C 1
ATOM 804 O O . VAL A 1 95 ? -13.665 -0.533 23.926 1.00 47.38 95 VAL A O 1
ATOM 807 N N . LYS A 1 96 ? -13.282 1.686 23.899 1.00 34.47 96 LYS A N 1
ATOM 808 C CA . LYS A 1 96 ? -12.300 1.739 24.983 1.00 34.47 96 LYS A CA 1
ATOM 809 C C . LYS A 1 96 ? -12.344 3.135 25.593 1.00 34.47 96 LYS A C 1
ATOM 811 O O . LYS A 1 96 ? -12.430 4.113 24.854 1.00 34.47 96 LYS A O 1
ATOM 816 N N . GLU A 1 97 ? -12.412 3.110 26.919 1.00 41.41 97 GLU A N 1
ATOM 817 C CA . GLU A 1 97 ? -12.612 4.202 27.881 1.00 41.41 97 GLU A CA 1
ATOM 818 C C . GLU A 1 97 ? -11.754 5.445 27.628 1.00 41.41 97 GLU A C 1
ATOM 820 O O . GLU A 1 97 ? -10.596 5.297 27.170 1.00 41.41 97 GLU A O 1
#

Organism: NCBI:txid1441384

Foldseek 3Di:
DDDDPPPDPPDVVVVVVVVVVVVVVVVVVVVVQLPPDDDLVNLVVVCVVPVQDQLVRVCVVVVVSDDSVNNVVSCVVQQWDRDNPDGDRPDDDDDDD

Radius of gyration: 24.62 Å; chains: 1; bounding box: 61×22×75 Å

Secondary structure (DSSP, 8-state):
-----------HHHHHHHHHHHHHHHHHHHHHHHT----HHHHHHHHHHTTTS-HHHHHHHTTTSS-HHHHHHHHHHTTEE--TT--EE-SS-----

Sequence (97 aa):
MPEIKLNLKPNLLRLFGYLSVIILNYVNQFRKKSNEKIDLKEFEELIINHHDKTAKELSITLGNRLQRTRINYYRKLLGYTYKKNSFSFQKGYCVKE